Protein AF-A0A843CXT9-F1 (afdb_monomer_lite)

Foldseek 3Di:
DDDDPVVLLCVVVVCVPPPPDDDDDDDDPPPCPVVNVVSNVVVCVVVVNDCLQDQDDDPVPDPDDDDPVNVCVSCVSSCVVVVDDD

Sequence (86 aa):
MEIIREDYLEMLTSSKDMPSTAKILTGMRRTGKTTILNQFVERLHSMGVDDSNILHINLDLLIDTPDRSWLLEQVEPVLEKKGMHY

Secondary structure (DSSP, 8-state):
-PPP-HHHHHHHHHTTT-TT--------TTSSHHHHHHHHHHHHHHTT--GGG-----GGG-SSPP-HHHHHHHHHHHHHTTT---

Radius of gyration: 14.6 Å; chains: 1; bounding box: 31×21×41 Å

pLDDT: mean 90.37, std 10.05, range [50.66, 97.62]

Structure (mmCIF, N/CA/C/O backbone):
data_AF-A0A843CXT9-F1
#
_entry.id   AF-A0A843CXT9-F1
#
loop_
_atom_site.group_PDB
_atom_site.id
_atom_site.type_symbol
_atom_site.label_atom_id
_atom_site.label_alt_id
_atom_site.label_comp_id
_atom_site.label_asym_id
_atom_site.label_entity_id
_atom_site.label_seq_id
_atom_site.pdbx_PDB_ins_code
_atom_site.Cartn_x
_atom_site.Cartn_y
_atom_site.Cartn_z
_atom_site.occupancy
_atom_site.B_iso_or_equiv
_atom_site.auth_seq_id
_atom_site.auth_comp_id
_atom_site.auth_asym_id
_atom_site.auth_atom_id
_atom_site.pdbx_PDB_model_num
ATOM 1 N N . MET A 1 1 ? 2.652 -7.709 20.988 1.00 75.38 1 MET A N 1
ATOM 2 C CA . MET A 1 1 ? 1.665 -6.663 20.660 1.00 75.38 1 MET A CA 1
ATOM 3 C C . MET A 1 1 ? 2.271 -5.814 19.565 1.00 75.38 1 MET A C 1
ATOM 5 O O . MET A 1 1 ? 3.346 -5.264 19.777 1.00 75.38 1 MET A O 1
ATOM 9 N N . GLU A 1 2 ? 1.670 -5.819 18.382 1.00 86.56 2 GLU A N 1
ATOM 10 C CA . GLU A 1 2 ? 2.119 -4.969 17.279 1.00 86.56 2 GLU A CA 1
ATOM 11 C C . GLU A 1 2 ? 1.747 -3.507 17.568 1.00 86.56 2 GLU A C 1
ATOM 13 O O . GLU A 1 2 ? 0.689 -3.238 18.133 1.00 86.56 2 GLU A O 1
ATOM 18 N N . ILE A 1 3 ? 2.630 -2.565 17.224 1.00 94.56 3 ILE A N 1
ATOM 19 C CA . ILE A 1 3 ? 2.361 -1.129 17.371 1.00 94.56 3 ILE A CA 1
ATOM 20 C C . ILE A 1 3 ? 1.661 -0.640 16.103 1.00 94.56 3 ILE A C 1
ATOM 22 O O . ILE A 1 3 ? 2.246 -0.682 15.016 1.00 94.56 3 ILE A O 1
ATOM 26 N N . ILE A 1 4 ? 0.438 -0.137 16.259 1.00 97.12 4 ILE A N 1
ATOM 27 C CA . ILE A 1 4 ? -0.341 0.453 15.169 1.00 97.12 4 ILE A CA 1
ATOM 28 C C . ILE A 1 4 ? 0.176 1.857 14.853 1.00 97.12 4 ILE A C 1
ATOM 30 O O . ILE A 1 4 ? 0.427 2.666 15.748 1.00 97.12 4 ILE A O 1
ATOM 34 N N . ARG A 1 5 ? 0.368 2.144 13.564 1.00 96.69 5 ARG A N 1
ATOM 35 C CA . ARG A 1 5 ? 0.911 3.411 13.053 1.00 96.69 5 ARG A CA 1
ATOM 36 C C . ARG A 1 5 ? -0.202 4.409 12.736 1.00 96.69 5 ARG A C 1
ATOM 38 O O . ARG A 1 5 ? -0.288 4.876 11.606 1.00 96.69 5 ARG A O 1
ATOM 45 N N . GLU A 1 6 ? -1.033 4.709 13.732 1.00 97.25 6 GLU A N 1
ATOM 46 C CA . GLU A 1 6 ? -2.312 5.414 13.556 1.00 97.25 6 GLU A CA 1
ATOM 47 C C . GLU A 1 6 ? -2.194 6.697 12.721 1.00 97.25 6 GLU A C 1
ATOM 49 O O . GLU A 1 6 ? -2.831 6.776 11.677 1.00 97.25 6 GLU A O 1
ATOM 54 N N . ASP A 1 7 ? -1.284 7.615 13.064 1.00 96.94 7 ASP A N 1
ATOM 55 C CA . ASP A 1 7 ? -1.090 8.873 12.321 1.00 96.94 7 ASP A CA 1
ATOM 56 C C . ASP A 1 7 ? -0.834 8.651 10.815 1.00 96.94 7 ASP A C 1
ATOM 58 O O . ASP A 1 7 ? -1.394 9.333 9.955 1.00 96.94 7 ASP A O 1
ATOM 62 N N . TYR A 1 8 ? -0.010 7.654 10.466 1.00 96.62 8 TYR A N 1
ATOM 63 C CA . TYR A 1 8 ? 0.268 7.318 9.065 1.00 96.62 8 TYR A CA 1
ATOM 64 C C . TYR A 1 8 ? -0.955 6.702 8.383 1.00 96.62 8 TYR A C 1
ATOM 66 O O . TYR A 1 8 ? -1.226 6.990 7.215 1.00 96.62 8 TYR A O 1
ATOM 74 N N . LEU A 1 9 ? -1.697 5.854 9.098 1.00 97.62 9 LEU A N 1
ATOM 75 C CA . LEU A 1 9 ? -2.909 5.225 8.583 1.00 97.62 9 LEU A CA 1
ATOM 76 C C . LEU A 1 9 ? -4.020 6.254 8.361 1.00 97.62 9 LEU A C 1
ATOM 78 O O . LEU A 1 9 ? -4.716 6.177 7.349 1.00 97.62 9 LEU A O 1
ATOM 82 N N . GLU A 1 10 ? -4.174 7.236 9.245 1.00 97.00 10 GLU A N 1
ATOM 83 C CA . GLU A 1 10 ? -5.109 8.352 9.080 1.00 97.00 10 GLU A CA 1
ATOM 84 C C . GLU A 1 10 ? -4.749 9.204 7.859 1.00 97.00 10 GLU A C 1
ATOM 86 O O . GLU A 1 10 ? -5.611 9.456 7.013 1.00 97.00 10 GLU A O 1
ATOM 91 N N . MET A 1 11 ? -3.470 9.558 7.684 1.00 95.12 11 MET A N 1
ATOM 92 C CA . MET A 1 11 ? -3.006 10.272 6.487 1.00 95.12 11 MET A CA 1
ATOM 93 C C . MET A 1 11 ? -3.329 9.499 5.203 1.00 95.12 11 MET A C 1
ATOM 95 O O . MET A 1 11 ? -3.880 10.064 4.253 1.00 95.12 11 MET A O 1
ATOM 99 N N . LEU A 1 12 ? -3.041 8.195 5.173 1.00 96.00 12 LEU A N 1
ATOM 100 C CA . LEU A 1 12 ? -3.367 7.337 4.033 1.00 96.00 12 LEU A C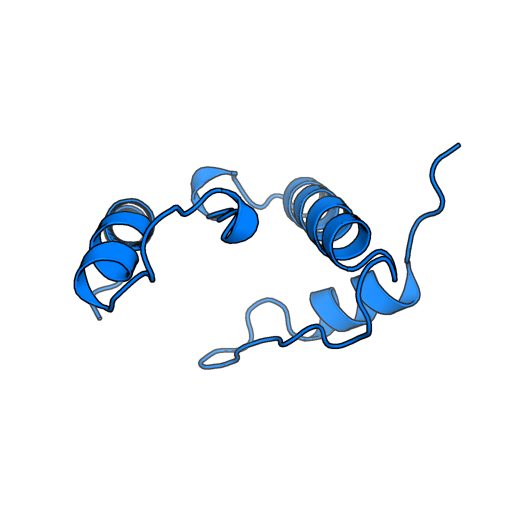A 1
ATOM 101 C C . LEU A 1 12 ? -4.880 7.182 3.832 1.00 96.00 12 LEU A C 1
ATOM 103 O O . LEU A 1 12 ? -5.327 7.069 2.693 1.00 96.00 12 LEU A O 1
ATOM 107 N N . THR A 1 13 ? -5.684 7.225 4.889 1.00 95.50 13 THR A N 1
ATOM 108 C CA . THR A 1 13 ? -7.148 7.114 4.791 1.00 95.50 13 THR A CA 1
ATOM 109 C C . THR A 1 13 ? -7.787 8.416 4.302 1.00 95.50 13 THR A C 1
ATOM 111 O O . THR A 1 13 ? -8.709 8.375 3.494 1.00 95.50 13 THR A O 1
ATOM 114 N N . SER A 1 14 ? -7.260 9.575 4.710 1.00 94.56 14 SER A N 1
ATOM 115 C CA . SER A 1 14 ? -7.831 10.905 4.415 1.00 94.56 14 SER A CA 1
ATOM 116 C C . SER A 1 14 ? -7.971 11.225 2.922 1.00 94.56 14 SER A C 1
ATOM 118 O O . SER A 1 14 ? -8.843 11.983 2.516 1.00 94.56 14 SER A O 1
ATOM 120 N N . SER A 1 15 ? -7.112 10.630 2.099 1.00 90.81 15 SER A N 1
ATOM 121 C CA . SER A 1 15 ? -7.104 10.785 0.641 1.00 90.81 15 SER A CA 1
ATOM 122 C C . SER A 1 15 ? -7.499 9.491 -0.077 1.00 90.81 15 SER A C 1
ATOM 124 O O . SER A 1 15 ? -7.138 9.280 -1.235 1.00 90.81 15 SER A O 1
ATOM 126 N N . LYS A 1 16 ? -8.097 8.524 0.634 1.00 86.75 16 LYS A N 1
ATOM 127 C CA . LYS A 1 16 ? -8.632 7.297 0.028 1.00 86.75 16 LYS A CA 1
ATOM 128 C C . LYS A 1 16 ? -9.764 7.717 -0.914 1.00 86.75 16 LYS A C 1
ATOM 130 O O . LYS A 1 16 ? -10.577 8.552 -0.545 1.00 86.75 16 LYS A O 1
ATOM 135 N N . ASP A 1 17 ? -9.766 7.192 -2.134 1.00 88.50 17 ASP A N 1
ATOM 136 C CA . ASP A 1 17 ? -10.741 7.506 -3.195 1.00 88.50 17 ASP A CA 1
ATOM 137 C C . ASP A 1 17 ? -10.604 8.890 -3.863 1.00 88.50 17 ASP A C 1
ATOM 139 O O . ASP A 1 17 ? -11.421 9.241 -4.716 1.00 88.50 17 ASP A O 1
ATOM 143 N N . MET A 1 18 ? -9.555 9.668 -3.560 1.00 91.25 18 MET A N 1
ATOM 144 C CA . MET A 1 18 ? -9.254 10.871 -4.345 1.00 91.25 18 MET A CA 1
ATOM 145 C C . MET A 1 18 ? -8.828 10.476 -5.771 1.00 91.25 18 MET A C 1
ATOM 147 O O . MET A 1 18 ? -7.863 9.718 -5.925 1.00 91.25 18 MET A O 1
ATOM 151 N N . PRO A 1 19 ? -9.504 10.978 -6.821 1.00 86.81 19 PRO A N 1
ATOM 152 C CA . PRO A 1 19 ? -9.167 10.632 -8.195 1.00 86.81 19 PRO A CA 1
ATOM 153 C C . PRO A 1 19 ? -7.772 11.150 -8.564 1.00 86.81 19 PRO A C 1
ATOM 155 O O . PRO A 1 19 ? -7.289 12.140 -8.010 1.00 86.81 19 PRO A O 1
ATOM 158 N N . SER A 1 20 ? -7.123 10.473 -9.513 1.00 86.06 20 SER A N 1
ATOM 159 C CA . SER A 1 20 ? -5.839 10.894 -10.097 1.00 86.06 20 SER A CA 1
ATOM 160 C C . SER A 1 20 ? -4.723 11.167 -9.075 1.00 86.06 20 SER A C 1
ATOM 162 O O . SER A 1 20 ? -3.877 12.032 -9.291 1.00 86.06 20 SER A O 1
ATOM 164 N N . THR A 1 21 ? -4.714 10.441 -7.953 1.00 88.19 21 THR A N 1
ATOM 165 C CA . THR A 1 21 ? -3.761 10.649 -6.854 1.00 88.19 21 THR A CA 1
ATOM 166 C C . THR A 1 21 ? -2.878 9.421 -6.645 1.00 88.19 21 THR A C 1
ATOM 168 O O . THR A 1 21 ? -3.375 8.307 -6.499 1.00 88.19 21 THR A O 1
ATOM 171 N N . ALA A 1 22 ? -1.562 9.635 -6.560 1.00 91.38 22 ALA A N 1
ATOM 172 C CA . ALA A 1 22 ? -0.591 8.627 -6.136 1.00 91.38 22 ALA A CA 1
ATOM 173 C C . ALA A 1 22 ? -0.033 8.984 -4.753 1.00 91.38 22 ALA A C 1
ATOM 175 O O . ALA A 1 22 ? 0.348 10.128 -4.504 1.00 91.38 22 ALA A O 1
ATOM 176 N N . LYS A 1 23 ? 0.038 8.001 -3.850 1.00 93.50 23 LYS A N 1
ATOM 177 C CA . LYS A 1 23 ? 0.585 8.182 -2.497 1.00 93.50 23 LYS A CA 1
ATOM 178 C C . LYS A 1 23 ? 1.968 7.570 -2.424 1.00 93.50 23 LYS A C 1
ATOM 180 O O . LYS A 1 23 ? 2.126 6.374 -2.647 1.00 93.50 23 LYS A O 1
ATOM 185 N N . ILE A 1 24 ? 2.959 8.387 -2.089 1.00 94.81 24 ILE A N 1
ATOM 186 C CA . ILE A 1 24 ? 4.355 7.959 -2.027 1.00 94.81 24 ILE A CA 1
ATOM 187 C C . ILE A 1 24 ? 4.813 7.970 -0.571 1.00 94.81 24 ILE A C 1
ATOM 189 O O . ILE A 1 24 ? 4.943 9.030 0.039 1.00 94.81 24 ILE A O 1
ATOM 193 N N . LEU A 1 25 ? 5.077 6.787 -0.016 1.00 94.75 25 LEU A N 1
ATOM 194 C CA . LEU A 1 25 ? 5.664 6.645 1.314 1.00 94.75 25 LEU A CA 1
ATOM 195 C C . LEU A 1 25 ? 7.192 6.619 1.203 1.00 94.75 25 LEU A C 1
ATOM 197 O O . LEU A 1 25 ? 7.783 5.636 0.754 1.00 94.75 25 LEU A O 1
ATOM 201 N N . THR A 1 26 ? 7.845 7.699 1.622 1.00 95.12 26 THR A N 1
ATOM 202 C CA . THR A 1 26 ? 9.307 7.836 1.574 1.00 95.12 26 THR A CA 1
ATOM 203 C C . THR A 1 26 ? 9.955 7.511 2.922 1.00 95.12 26 THR A C 1
ATOM 205 O O . THR A 1 26 ? 9.295 7.396 3.954 1.00 95.12 26 THR A O 1
ATOM 208 N N . GLY A 1 27 ? 11.273 7.295 2.921 1.00 94.69 27 GLY A N 1
ATOM 209 C CA . GLY A 1 27 ? 12.058 7.076 4.139 1.00 94.69 27 GLY A CA 1
ATOM 210 C C . GLY A 1 27 ? 13.205 6.090 3.943 1.00 94.69 27 GLY A C 1
ATOM 211 O O . GLY A 1 27 ? 13.242 5.339 2.966 1.00 94.69 27 GLY A O 1
ATOM 212 N N . MET A 1 28 ? 14.131 6.051 4.900 1.00 96.62 28 MET A N 1
ATOM 213 C CA . MET A 1 28 ? 15.315 5.186 4.836 1.00 96.62 28 MET A CA 1
ATOM 214 C C . MET A 1 28 ? 14.973 3.686 4.842 1.00 96.62 28 MET A C 1
ATOM 216 O O . MET A 1 28 ? 13.869 3.257 5.191 1.00 96.62 28 MET A O 1
ATOM 220 N N . ARG A 1 29 ? 15.932 2.843 4.449 1.00 92.31 29 ARG A N 1
ATOM 221 C CA . ARG A 1 29 ? 15.795 1.383 4.565 1.00 92.31 29 ARG A CA 1
ATOM 222 C C . ARG A 1 29 ? 15.579 0.999 6.040 1.00 92.31 29 ARG A C 1
ATOM 224 O O . ARG A 1 29 ? 16.231 1.559 6.912 1.00 92.31 29 ARG A O 1
ATOM 231 N N . ARG A 1 30 ? 14.688 0.029 6.300 1.00 92.06 30 ARG A N 1
ATOM 232 C CA . ARG A 1 30 ? 14.326 -0.488 7.646 1.00 92.06 30 ARG A CA 1
ATOM 233 C C . ARG A 1 30 ? 13.564 0.484 8.567 1.00 92.06 30 ARG A C 1
ATOM 235 O O . ARG A 1 30 ? 13.470 0.227 9.758 1.00 92.06 30 ARG A O 1
ATOM 242 N N . THR A 1 31 ? 12.943 1.541 8.040 1.00 94.88 31 THR A N 1
ATOM 243 C CA . THR A 1 31 ? 12.076 2.437 8.842 1.00 94.88 31 THR A CA 1
ATOM 244 C C . THR A 1 31 ? 10.639 1.934 9.035 1.00 94.88 31 THR A C 1
ATOM 246 O O . THR A 1 31 ? 9.819 2.646 9.602 1.00 94.88 31 THR A O 1
ATOM 249 N N . GLY A 1 32 ? 10.304 0.725 8.569 1.00 94.62 32 GLY A N 1
ATOM 250 C CA . GLY A 1 32 ? 8.968 0.142 8.760 1.00 94.62 32 GLY A CA 1
ATOM 251 C C . GLY A 1 32 ? 7.921 0.540 7.714 1.00 94.62 32 GLY A C 1
ATOM 252 O O . GLY A 1 32 ? 6.732 0.392 7.964 1.00 94.62 32 GLY A O 1
ATOM 253 N N . LYS A 1 33 ? 8.332 1.011 6.529 1.00 96.25 33 LYS A N 1
ATOM 254 C CA . LYS A 1 33 ? 7.398 1.345 5.436 1.00 96.25 33 LYS A CA 1
ATOM 255 C C . LYS A 1 33 ? 6.502 0.166 5.035 1.00 96.25 33 LYS A C 1
ATOM 257 O O . LYS A 1 33 ? 5.298 0.338 4.925 1.00 96.25 33 LYS A O 1
ATOM 262 N N . THR A 1 34 ? 7.074 -1.031 4.894 1.00 95.38 34 THR A N 1
ATOM 263 C CA . THR A 1 34 ? 6.314 -2.264 4.624 1.00 95.38 34 THR A CA 1
AT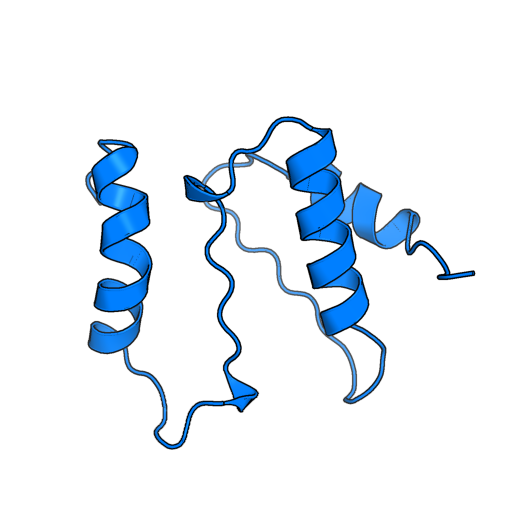OM 264 C C . THR A 1 34 ? 5.298 -2.553 5.728 1.00 95.38 34 THR A C 1
ATOM 266 O O . THR A 1 34 ? 4.175 -2.934 5.435 1.00 95.38 34 THR A O 1
ATOM 269 N N . THR A 1 35 ? 5.646 -2.299 6.995 1.00 96.06 35 THR A N 1
ATOM 270 C CA . THR A 1 35 ? 4.707 -2.440 8.119 1.00 96.06 35 THR A CA 1
ATOM 271 C C . THR A 1 35 ? 3.523 -1.483 7.982 1.00 96.06 35 THR A C 1
ATOM 273 O O . THR A 1 35 ? 2.391 -1.910 8.155 1.00 96.06 35 THR A O 1
ATOM 276 N N . ILE A 1 36 ? 3.759 -0.215 7.623 1.00 97.12 36 ILE A N 1
ATOM 277 C CA . ILE A 1 36 ? 2.679 0.761 7.392 1.00 97.12 36 ILE A CA 1
ATOM 278 C C . ILE A 1 36 ? 1.780 0.315 6.231 1.00 97.12 36 ILE A C 1
ATOM 280 O O . ILE A 1 36 ? 0.563 0.371 6.364 1.00 97.12 36 ILE A O 1
ATOM 284 N N . LEU A 1 37 ? 2.360 -0.145 5.116 1.00 96.62 37 LEU A N 1
ATOM 285 C CA . LEU A 1 37 ? 1.588 -0.620 3.961 1.00 96.62 37 LEU A CA 1
ATOM 286 C C . LEU A 1 37 ? 0.732 -1.845 4.308 1.00 96.62 37 LEU A C 1
ATOM 288 O O . LEU A 1 37 ? -0.449 -1.855 3.978 1.00 96.62 37 LEU A O 1
ATOM 292 N N . ASN A 1 38 ? 1.281 -2.821 5.038 1.00 96.31 38 ASN A N 1
ATOM 293 C CA . ASN A 1 38 ? 0.528 -3.997 5.483 1.00 96.31 38 ASN A CA 1
ATOM 294 C C . ASN A 1 38 ? -0.608 -3.610 6.440 1.00 96.31 38 ASN A C 1
ATOM 296 O O . ASN A 1 38 ? -1.746 -4.018 6.241 1.00 96.31 38 ASN A O 1
ATOM 300 N N . GLN A 1 39 ? -0.333 -2.756 7.432 1.00 97.56 39 GLN A N 1
ATOM 301 C CA . GLN A 1 39 ? -1.376 -2.244 8.328 1.00 97.56 39 GLN A CA 1
ATOM 302 C C . GLN A 1 39 ? -2.448 -1.448 7.570 1.00 97.56 39 GLN A C 1
ATOM 304 O O . GLN A 1 39 ? -3.614 -1.453 7.961 1.00 97.56 39 GLN A O 1
ATOM 309 N N . PHE A 1 40 ? -2.080 -0.770 6.480 1.00 97.38 40 PHE A N 1
ATOM 310 C CA . PHE A 1 40 ? -3.046 -0.070 5.644 1.00 97.38 40 PHE A CA 1
ATOM 311 C C . PHE A 1 40 ? -3.933 -1.035 4.853 1.00 97.38 40 PHE A C 1
ATOM 313 O O . PHE A 1 40 ? -5.128 -0.782 4.768 1.00 97.38 40 PHE A O 1
ATOM 320 N N . VAL A 1 41 ? -3.402 -2.155 4.350 1.00 96.44 41 VAL A N 1
ATOM 321 C CA . VAL A 1 41 ? -4.212 -3.229 3.740 1.00 96.44 41 VAL A CA 1
ATOM 322 C C . VAL A 1 41 ? -5.240 -3.768 4.741 1.00 96.44 41 VAL A C 1
ATOM 324 O O . VAL A 1 41 ? -6.430 -3.787 4.436 1.00 96.44 41 VAL A O 1
ATOM 327 N N . GLU A 1 42 ? -4.826 -4.068 5.975 1.00 97.06 42 GLU A N 1
ATOM 328 C CA . GLU A 1 42 ? -5.754 -4.485 7.040 1.00 97.06 42 GLU A CA 1
ATOM 329 C C . GLU A 1 42 ? -6.821 -3.418 7.335 1.00 97.06 42 GLU A C 1
ATOM 331 O O . GLU A 1 42 ? -8.009 -3.722 7.486 1.00 97.06 42 GLU A O 1
ATOM 336 N N . ARG A 1 43 ? -6.430 -2.135 7.358 1.00 97.31 43 ARG A N 1
ATOM 337 C CA . ARG A 1 43 ? -7.388 -1.029 7.494 1.00 97.31 43 ARG A CA 1
ATOM 338 C C . ARG A 1 43 ? -8.377 -1.001 6.329 1.00 97.31 43 ARG A C 1
ATOM 340 O O . ARG A 1 43 ? -9.573 -0.879 6.582 1.00 97.31 43 ARG A O 1
ATOM 347 N N . LEU A 1 44 ? -7.923 -1.146 5.085 1.00 96.62 44 LEU A N 1
ATOM 348 C CA . LEU A 1 44 ? -8.804 -1.209 3.916 1.00 96.62 44 LEU A CA 1
ATOM 349 C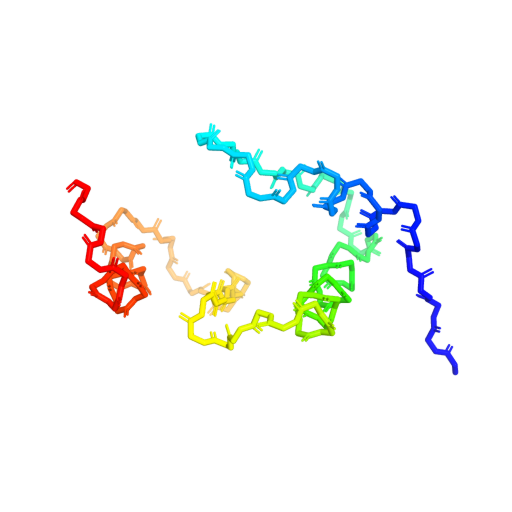 C . LEU A 1 44 ? -9.819 -2.355 4.047 1.00 96.62 44 LEU A C 1
ATOM 351 O O . LEU A 1 44 ? -11.013 -2.122 3.846 1.00 96.62 44 LEU A O 1
ATOM 355 N N . HIS A 1 45 ? -9.390 -3.543 4.478 1.00 96.81 45 HIS A N 1
ATOM 356 C CA . HIS A 1 45 ? -10.299 -4.664 4.737 1.00 96.81 45 HIS A CA 1
ATOM 357 C C . HIS A 1 45 ? -11.327 -4.344 5.827 1.00 96.81 45 HIS A C 1
ATOM 359 O O . HIS A 1 45 ? -12.520 -4.574 5.629 1.00 96.81 45 HIS A O 1
ATOM 365 N N . SER A 1 46 ? -10.910 -3.729 6.940 1.00 96.38 46 SER A N 1
ATOM 366 C CA . SER A 1 46 ? -11.844 -3.296 7.996 1.00 96.38 46 SER A CA 1
ATOM 367 C C . SER A 1 46 ? -12.863 -2.245 7.531 1.00 96.38 46 SER A C 1
ATOM 369 O O . SER A 1 46 ? -13.938 -2.129 8.113 1.00 96.38 46 SER A O 1
ATOM 371 N N . MET A 1 47 ? -12.550 -1.506 6.463 1.00 95.88 47 MET A N 1
ATOM 372 C CA . MET A 1 47 ? -13.451 -0.546 5.817 1.00 95.88 47 MET A CA 1
ATOM 373 C C . MET A 1 47 ? -14.346 -1.192 4.743 1.00 95.88 47 MET A C 1
ATOM 375 O O . MET A 1 47 ? -15.090 -0.483 4.066 1.00 95.88 47 MET A O 1
ATOM 379 N N . GLY A 1 48 ? -14.277 -2.515 4.567 1.00 95.94 48 GLY A N 1
ATOM 380 C CA . GLY A 1 48 ? -15.069 -3.265 3.592 1.00 95.94 48 GLY A CA 1
ATOM 381 C C . GLY A 1 48 ? -14.487 -3.287 2.176 1.00 95.94 48 GLY A C 1
ATOM 382 O O . GLY A 1 48 ? -15.213 -3.591 1.231 1.00 95.94 48 GLY A O 1
ATOM 383 N N . VAL A 1 49 ? -13.202 -2.958 1.997 1.00 93.38 49 VAL A N 1
ATOM 384 C CA . VAL A 1 49 ? -12.530 -3.109 0.699 1.00 93.38 49 VAL A CA 1
ATOM 385 C C . VAL A 1 49 ? -12.212 -4.585 0.467 1.00 93.38 49 VAL A C 1
ATOM 387 O O . VAL A 1 49 ? -11.431 -5.191 1.203 1.00 93.38 49 VAL A O 1
ATOM 390 N N . ASP A 1 50 ? -12.826 -5.146 -0.572 1.00 92.12 50 ASP A N 1
ATOM 391 C CA . ASP A 1 50 ? -12.578 -6.519 -1.007 1.00 92.12 50 ASP A CA 1
ATOM 392 C C . ASP A 1 50 ? -11.158 -6.678 -1.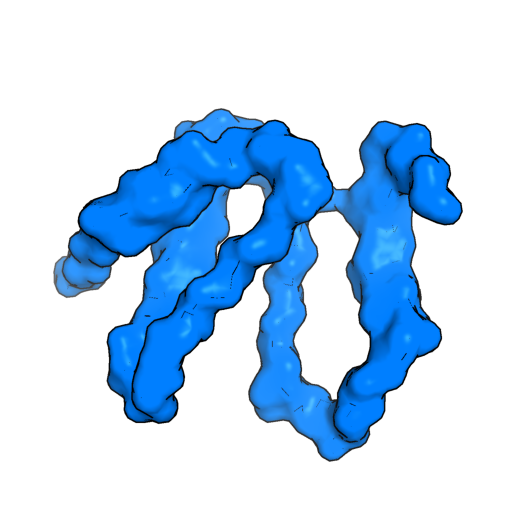567 1.00 92.12 50 ASP A C 1
ATOM 394 O O . ASP A 1 50 ? -10.655 -5.776 -2.243 1.00 92.12 50 ASP A O 1
ATOM 398 N N . ASP A 1 51 ? -10.544 -7.836 -1.324 1.00 90.81 51 ASP A N 1
ATOM 399 C CA . ASP A 1 51 ? -9.175 -8.161 -1.746 1.00 90.81 51 ASP A CA 1
ATOM 400 C C . ASP A 1 51 ? -8.982 -8.056 -3.267 1.00 90.81 51 ASP A C 1
ATOM 402 O O . ASP A 1 51 ? -7.927 -7.649 -3.742 1.00 90.81 51 ASP A O 1
ATOM 406 N N . SER A 1 52 ? -10.040 -8.271 -4.058 1.00 90.00 52 SER A N 1
ATOM 407 C CA . SER A 1 52 ? -9.997 -8.048 -5.510 1.00 90.00 52 SER A CA 1
ATOM 408 C C . SER A 1 52 ? -9.743 -6.594 -5.923 1.00 90.00 52 SER A C 1
ATOM 410 O O . SER A 1 52 ? -9.449 -6.344 -7.090 1.00 90.00 52 SER A O 1
ATOM 412 N N . ASN A 1 53 ? -9.840 -5.639 -4.994 1.00 88.12 53 ASN A N 1
ATOM 413 C CA . ASN A 1 53 ? -9.507 -4.231 -5.205 1.00 88.12 53 ASN A CA 1
ATOM 414 C C . ASN A 1 53 ? -8.097 -3.862 -4.719 1.00 88.12 53 ASN A C 1
ATOM 416 O O . ASN A 1 53 ? -7.735 -2.684 -4.784 1.00 88.12 53 ASN A O 1
ATOM 420 N N . ILE A 1 54 ? -7.323 -4.822 -4.206 1.00 91.94 54 ILE A N 1
ATOM 421 C CA . ILE A 1 54 ? -5.996 -4.602 -3.637 1.00 91.94 54 ILE A CA 1
ATOM 422 C C . ILE A 1 54 ? -4.983 -5.431 -4.427 1.00 91.94 54 ILE A C 1
ATOM 424 O O . ILE A 1 54 ? -4.987 -6.654 -4.399 1.00 91.94 54 ILE A O 1
ATOM 428 N N . LEU A 1 55 ? -4.070 -4.749 -5.118 1.00 93.12 55 LEU A N 1
ATOM 429 C CA . LEU A 1 55 ? -2.918 -5.380 -5.754 1.00 93.12 55 LEU A CA 1
ATOM 430 C C . LEU A 1 55 ? -1.669 -5.071 -4.932 1.00 93.12 55 LEU A C 1
ATOM 432 O O . LEU A 1 55 ? -1.193 -3.934 -4.918 1.00 93.12 55 LEU A O 1
ATOM 436 N N . HIS A 1 56 ? -1.135 -6.080 -4.249 1.00 92.94 56 HIS A N 1
ATOM 437 C CA . HIS A 1 56 ? 0.107 -5.952 -3.497 1.00 92.94 56 HIS A CA 1
ATOM 438 C C . HIS A 1 56 ? 1.285 -6.518 -4.293 1.00 92.94 56 HIS A C 1
ATOM 440 O O . HIS A 1 56 ? 1.334 -7.707 -4.598 1.00 92.94 56 HIS A O 1
ATOM 446 N N . ILE A 1 57 ? 2.257 -5.660 -4.601 1.00 93.12 57 ILE A N 1
ATOM 447 C CA . ILE A 1 57 ? 3.448 -6.014 -5.375 1.00 93.12 57 ILE A CA 1
ATOM 448 C C . ILE A 1 57 ? 4.684 -5.846 -4.496 1.00 93.12 57 ILE A C 1
ATOM 450 O O . ILE A 1 57 ? 5.002 -4.739 -4.059 1.00 93.12 57 ILE A O 1
ATOM 454 N N . ASN A 1 58 ? 5.428 -6.933 -4.296 1.00 93.38 58 ASN A N 1
ATOM 455 C CA . ASN A 1 58 ? 6.731 -6.881 -3.646 1.00 93.38 58 ASN A CA 1
ATOM 456 C C . ASN A 1 58 ? 7.855 -6.799 -4.689 1.00 93.38 58 ASN A C 1
ATOM 458 O O . ASN A 1 58 ? 8.309 -7.817 -5.209 1.00 93.38 58 ASN A O 1
ATOM 462 N N . LEU A 1 59 ? 8.318 -5.579 -4.962 1.00 92.50 59 LEU A N 1
ATOM 463 C CA . LEU A 1 59 ? 9.382 -5.323 -5.938 1.00 92.50 59 LEU A CA 1
ATOM 464 C C . LEU A 1 59 ? 10.751 -5.882 -5.517 1.00 92.50 59 LEU A C 1
ATOM 466 O O . LEU A 1 59 ? 11.586 -6.117 -6.383 1.00 92.50 59 LEU A O 1
ATOM 470 N N . ASP A 1 60 ? 10.980 -6.153 -4.226 1.00 90.12 60 ASP A N 1
ATOM 471 C CA . ASP A 1 60 ? 12.245 -6.737 -3.749 1.00 90.12 60 ASP A CA 1
ATOM 472 C C . ASP A 1 60 ? 12.419 -8.206 -4.186 1.00 90.12 60 ASP A C 1
ATOM 474 O O . ASP A 1 60 ? 13.515 -8.755 -4.072 1.00 90.12 60 ASP A O 1
ATOM 478 N N . LEU A 1 61 ? 11.349 -8.859 -4.658 1.00 92.50 61 LEU A N 1
ATOM 479 C CA . LEU A 1 61 ? 11.388 -10.233 -5.173 1.00 92.50 61 LEU A CA 1
ATOM 480 C C . LEU A 1 61 ? 11.717 -10.308 -6.668 1.00 92.50 61 LEU A C 1
ATOM 482 O O . LEU A 1 61 ? 11.908 -11.407 -7.190 1.00 92.50 61 LEU A O 1
ATOM 486 N N . LEU A 1 62 ? 11.756 -9.170 -7.363 1.00 93.75 62 LEU A N 1
ATOM 487 C CA . LEU A 1 62 ? 12.048 -9.140 -8.789 1.00 93.75 62 LEU A CA 1
ATOM 488 C C . LEU A 1 62 ? 13.551 -9.300 -9.027 1.00 93.75 62 LEU A C 1
ATOM 490 O O . LEU A 1 62 ? 14.375 -8.660 -8.375 1.00 93.75 62 LEU A O 1
ATOM 494 N N . ILE A 1 63 ? 13.893 -10.171 -9.975 1.00 92.69 63 ILE A N 1
ATOM 495 C CA . ILE A 1 63 ? 15.272 -10.352 -10.446 1.00 92.69 63 ILE A CA 1
ATOM 496 C C . ILE A 1 63 ? 15.587 -9.281 -11.492 1.00 92.69 63 ILE A C 1
ATOM 498 O O . ILE A 1 63 ? 16.600 -8.589 -11.395 1.00 92.69 63 ILE A O 1
ATOM 502 N N . ASP A 1 64 ? 14.688 -9.134 -12.463 1.00 93.75 64 ASP A N 1
ATOM 503 C CA . ASP A 1 64 ? 14.802 -8.164 -13.543 1.00 93.75 64 ASP A CA 1
ATOM 504 C C . ASP A 1 6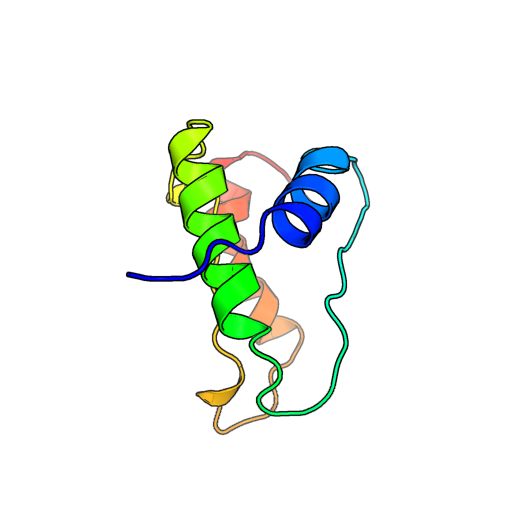4 ? 14.085 -6.858 -13.197 1.00 93.75 64 ASP A C 1
ATOM 506 O O . ASP A 1 64 ? 13.141 -6.816 -12.405 1.00 93.75 64 ASP A O 1
ATOM 510 N N . THR A 1 65 ? 14.538 -5.763 -13.808 1.00 93.62 65 THR A N 1
ATOM 511 C CA . THR A 1 65 ? 13.877 -4.464 -13.643 1.00 93.62 65 THR A CA 1
ATOM 512 C C . THR A 1 65 ? 12.507 -4.510 -14.323 1.00 93.62 65 THR A C 1
ATOM 514 O O . THR A 1 65 ? 12.456 -4.782 -15.524 1.00 93.62 65 THR A O 1
ATOM 517 N N . PRO A 1 66 ? 11.406 -4.229 -13.602 1.00 94.44 66 PRO A N 1
ATOM 518 C CA . PRO A 1 66 ? 10.079 -4.243 -14.197 1.00 94.44 66 PRO A CA 1
ATOM 519 C C . PRO A 1 66 ? 9.941 -3.124 -15.228 1.00 94.44 66 PRO A C 1
ATOM 521 O O . PRO A 1 66 ? 10.391 -1.996 -15.008 1.00 94.44 66 PRO A O 1
ATOM 524 N N . ASP A 1 67 ? 9.273 -3.431 -16.333 1.00 94.69 67 ASP A N 1
ATOM 525 C CA . ASP A 1 67 ? 8.916 -2.461 -17.357 1.00 94.69 67 ASP A CA 1
ATOM 526 C C . ASP A 1 67 ? 7.406 -2.170 -17.358 1.00 94.69 67 ASP A C 1
ATOM 528 O O . ASP A 1 67 ? 6.630 -2.649 -16.523 1.00 94.69 67 ASP A O 1
ATOM 532 N N . ARG A 1 68 ? 6.981 -1.329 -18.306 1.00 93.88 68 ARG A N 1
ATOM 533 C CA . ARG A 1 68 ? 5.569 -0.976 -18.474 1.00 93.88 68 ARG A CA 1
ATOM 534 C C . ARG A 1 68 ? 4.711 -2.197 -18.811 1.00 93.88 68 ARG A C 1
ATOM 536 O O . ARG A 1 68 ? 3.579 -2.263 -18.344 1.00 93.88 68 ARG A O 1
ATOM 543 N N . SER A 1 69 ? 5.212 -3.098 -19.650 1.00 94.19 69 SER A N 1
ATOM 544 C CA . SER A 1 69 ? 4.461 -4.261 -20.130 1.00 94.19 69 SER A CA 1
ATOM 545 C C . SER A 1 69 ? 4.147 -5.188 -18.965 1.00 94.19 69 SER A C 1
ATOM 547 O O . SER A 1 69 ? 2.988 -5.515 -18.733 1.00 94.19 69 SE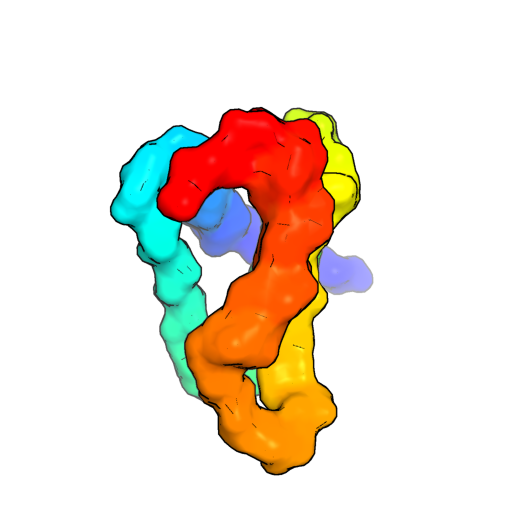R A O 1
ATOM 549 N N . TRP A 1 70 ? 5.163 -5.475 -18.153 1.00 94.88 70 TRP A N 1
ATOM 550 C CA . TRP A 1 70 ? 5.021 -6.252 -16.933 1.00 94.88 70 TRP A CA 1
ATOM 551 C C . TRP A 1 70 ? 4.001 -5.631 -15.972 1.00 94.88 70 TRP A C 1
ATOM 553 O O . TRP A 1 70 ? 3.122 -6.329 -15.474 1.00 94.88 70 TRP A O 1
ATOM 563 N N . LEU A 1 71 ? 4.071 -4.315 -15.727 1.00 92.88 71 LEU A N 1
ATOM 564 C CA . LEU A 1 71 ? 3.132 -3.660 -14.810 1.00 92.88 71 LEU A CA 1
ATOM 565 C C . LEU A 1 71 ? 1.686 -3.774 -15.306 1.00 92.88 71 LEU A C 1
ATOM 567 O O . LEU A 1 71 ? 0.785 -3.985 -14.496 1.00 92.88 71 LEU A O 1
ATOM 571 N N . LEU A 1 72 ? 1.461 -3.641 -16.616 1.00 92.19 72 LEU A N 1
ATOM 572 C CA . LEU A 1 72 ? 0.129 -3.802 -17.194 1.00 92.19 72 LEU A CA 1
ATOM 573 C C . LEU A 1 72 ? -0.414 -5.212 -16.973 1.00 92.19 72 LEU A C 1
ATOM 575 O O . LEU A 1 72 ? -1.537 -5.330 -16.496 1.00 92.19 72 LEU A O 1
ATOM 579 N N . GLU A 1 73 ? 0.391 -6.248 -17.213 1.00 92.50 73 GLU A N 1
ATOM 580 C CA . GLU A 1 73 ? -0.008 -7.643 -16.969 1.00 92.50 73 GLU A CA 1
ATOM 581 C C . GLU A 1 73 ? -0.422 -7.883 -15.510 1.00 92.50 73 GLU A C 1
ATOM 583 O O . GLU A 1 73 ? -1.354 -8.638 -15.241 1.00 92.50 73 GLU A O 1
ATOM 588 N N . GLN A 1 74 ? 0.241 -7.226 -14.549 1.00 91.81 74 GLN A N 1
ATOM 589 C CA . GLN A 1 74 ? -0.123 -7.352 -13.133 1.00 91.81 74 GLN A CA 1
ATOM 590 C C . GLN A 1 74 ? -1.422 -6.612 -12.781 1.00 91.81 74 GLN A C 1
ATOM 592 O O . GLN A 1 74 ? -2.159 -7.041 -11.893 1.00 91.81 74 GLN A O 1
ATOM 597 N N . VAL A 1 75 ? -1.690 -5.476 -13.429 1.00 90.50 75 VAL A N 1
ATOM 598 C CA . VAL A 1 75 ? -2.791 -4.566 -13.073 1.00 90.50 75 VAL A CA 1
ATOM 599 C C . VAL A 1 75 ? -4.086 -4.890 -13.829 1.00 90.50 75 VAL A C 1
ATOM 601 O O . VAL A 1 75 ? -5.176 -4.685 -13.290 1.00 90.50 75 VAL A O 1
ATOM 604 N N . GLU A 1 76 ? -3.994 -5.426 -15.045 1.00 88.69 76 GLU A N 1
ATOM 605 C CA . GLU A 1 76 ? -5.125 -5.734 -15.931 1.00 88.69 76 GLU A CA 1
ATOM 606 C C . GLU A 1 76 ? -6.236 -6.575 -15.266 1.00 88.69 76 GLU A C 1
ATOM 608 O O . GLU A 1 76 ? -7.390 -6.134 -15.302 1.00 88.69 76 GLU A O 1
ATOM 613 N N . PRO A 1 77 ? -5.944 -7.667 -14.522 1.00 84.94 77 PRO A N 1
ATOM 614 C CA . PRO A 1 77 ? -6.985 -8.472 -13.871 1.00 84.94 77 PRO A CA 1
ATOM 615 C C . PRO A 1 77 ? -7.837 -7.698 -12.852 1.00 84.94 77 PRO A C 1
ATOM 617 O O . PRO A 1 77 ? -8.973 -8.079 -12.550 1.00 84.94 77 PRO A O 1
ATOM 620 N N . VAL A 1 78 ? -7.288 -6.615 -12.292 1.00 83.12 78 VAL A N 1
ATOM 621 C CA . VAL A 1 78 ? -7.969 -5.744 -11.323 1.00 83.12 78 VAL A CA 1
ATOM 622 C C . VAL A 1 78 ? -8.809 -4.682 -12.038 1.00 83.12 78 VAL A C 1
ATOM 624 O O . VAL A 1 78 ? -9.892 -4.330 -11.564 1.00 83.12 78 VAL A O 1
ATOM 627 N N . LEU A 1 79 ? -8.345 -4.182 -13.188 1.00 80.25 79 LEU A N 1
ATOM 628 C CA . LEU A 1 79 ? -9.051 -3.162 -13.971 1.00 80.25 79 LEU A CA 1
ATOM 629 C C . LEU A 1 79 ? -10.274 -3.724 -14.700 1.00 80.25 79 LEU A C 1
ATOM 631 O O . LEU A 1 79 ? -11.344 -3.110 -14.644 1.00 80.25 79 LEU A O 1
ATOM 635 N N . GLU A 1 80 ? -10.148 -4.899 -15.322 1.00 71.00 80 GLU A N 1
ATOM 636 C CA . GLU A 1 80 ? -11.242 -5.539 -16.067 1.00 71.00 80 GLU A CA 1
ATOM 637 C C . GLU A 1 80 ? -12.462 -5.804 -15.177 1.00 71.00 80 GLU A C 1
ATOM 639 O O . GLU A 1 80 ? -13.599 -5.533 -15.566 1.00 71.00 80 GLU A O 1
ATOM 644 N N . LYS A 1 81 ? -12.234 -6.228 -13.926 1.00 65.38 81 LYS A N 1
ATOM 645 C CA . LYS A 1 81 ? -13.302 -6.425 -12.932 1.00 65.38 81 LYS A CA 1
ATOM 646 C C . LYS A 1 81 ? -14.079 -5.153 -12.602 1.00 65.38 81 LYS A C 1
ATOM 648 O O . LYS A 1 81 ? -15.233 -5.245 -12.189 1.00 65.38 81 LYS A O 1
ATOM 653 N N . LYS A 1 82 ? -13.473 -3.975 -12.763 1.00 61.28 82 LYS A N 1
ATOM 654 C CA . LYS A 1 82 ? -14.127 -2.693 -12.476 1.00 61.28 82 LYS A CA 1
ATOM 655 C C . LYS A 1 82 ? -14.833 -2.075 -13.677 1.00 61.28 82 LYS A C 1
ATOM 657 O O . LYS A 1 82 ? -15.436 -1.016 -13.514 1.00 61.28 82 LYS A O 1
ATOM 662 N N . GLY A 1 83 ? -14.741 -2.675 -14.867 1.00 60.34 83 GLY A N 1
ATOM 663 C CA . GLY A 1 83 ? -15.215 -2.035 -16.098 1.00 60.34 83 GLY A CA 1
ATOM 664 C C . GLY A 1 83 ? -14.545 -0.677 -16.354 1.00 60.34 83 GLY A C 1
ATOM 665 O O . GLY A 1 83 ? -15.101 0.165 -17.058 1.00 60.34 83 GLY A O 1
ATOM 666 N N . MET A 1 84 ? -13.377 -0.434 -15.744 1.00 59.75 84 MET A N 1
ATOM 667 C CA . MET A 1 84 ? -12.600 0.778 -15.965 1.00 59.75 84 MET A CA 1
ATOM 668 C C . MET A 1 84 ? -11.724 0.559 -17.192 1.00 59.75 84 MET A C 1
ATOM 670 O O . MET A 1 84 ? -10.690 -0.096 -17.115 1.00 59.75 84 MET A O 1
ATOM 674 N N . HIS A 1 85 ? -12.154 1.112 -18.324 1.00 50.66 85 HIS A N 1
ATOM 675 C CA . HIS A 1 85 ? -11.307 1.244 -19.502 1.00 50.66 85 HIS A CA 1
ATOM 676 C C . HIS A 1 85 ? -10.386 2.453 -19.310 1.00 50.66 85 HIS A C 1
ATOM 678 O O . HIS A 1 85 ? -10.874 3.559 -19.067 1.00 50.66 85 HIS A O 1
ATOM 684 N N . TYR A 1 86 ? -9.075 2.224 -19.388 1.00 51.28 86 TYR A N 1
ATOM 685 C CA . TYR A 1 86 ? -8.047 3.267 -19.395 1.00 51.28 86 TYR A CA 1
ATOM 686 C C . TYR A 1 86 ? -7.470 3.441 -20.798 1.00 51.28 86 TYR A C 1
ATOM 688 O O . TYR A 1 86 ? -7.344 2.415 -21.504 1.00 51.28 86 TYR A O 1
#